Protein AF-A0A2S6C885-F1 (afdb_monomer_lite)

Secondary structure (DSSP, 8-state):
----------TT--HHHHHHHHHHHHHHHHHT---SSHHHHHHHHHHHHHHHHHHHHHHHHTT--HHHHHTS-EE-STTS--EE-HHHHHHHHHHHHHHHHHHHHHHHHH-TTS-HHHHHHHHHHHHHHHHHHHTTS---PPPHHHHHHHHHHHHHHHTT--

Sequence (162 aa):
MAVQNGIPFSPLETPSIFATKWFHKIDQHVTMADYQTNDAWVDWTTKGYELFMAFRKQGAALHFDQQTISAVPVACGRDGDKVGDAWNAAEKLRDVVNWSIDEGVQSLRHAGRSMPEVKYKFDILVDNVTLAIVDGTWDGEISKLSQKVIEKIKGAGDEGLQ

Radius of gyration: 18.71 Å; chains: 1; bounding box: 35×56×59 Å

Organism: NCBI:txid357750

pLDDT: mean 79.51, std 16.75, range [36.38, 96.25]

Foldseek 3Di:
DDDDPPDCDDPPDDLQNLFQVLLVVLVVLVVPQDPPDLQSLLVSLLVLVVSLLVSLVVCVVVVNDPVNQQPHFHQDDPVSPDTGTSSVSNLLSLLVSLVSLVVCCVCVVPPPPDDPVSVVSSVVSVVVQVVCVVVVNGDSDRDPVSVVVVVVVVVVVVVVPD

Structure (mmCIF, N/CA/C/O backbone):
data_AF-A0A2S6C885-F1
#
_entry.id   AF-A0A2S6C885-F1
#
loop_
_atom_site.group_PDB
_atom_site.id
_atom_site.type_symbol
_atom_site.label_atom_id
_atom_site.label_alt_id
_atom_site.label_comp_id
_atom_site.label_asym_id
_atom_site.label_entity_id
_atom_site.label_seq_id
_atom_site.pdbx_PDB_ins_code
_atom_site.Cartn_x
_atom_site.Cartn_y
_atom_site.Cartn_z
_atom_site.occupancy
_atom_site.B_iso_or_equiv
_atom_site.auth_seq_id
_atom_site.auth_comp_id
_atom_site.auth_asym_id
_atom_site.auth_atom_id
_atom_site.pdbx_PDB_model_num
ATOM 1 N N . MET A 1 1 ? 0.081 -31.569 -32.024 1.00 38.69 1 MET A N 1
ATOM 2 C CA . MET A 1 1 ? 0.316 -30.201 -32.535 1.00 38.69 1 MET A CA 1
ATOM 3 C C . MET A 1 1 ? 0.093 -29.248 -31.375 1.00 38.69 1 MET A C 1
ATOM 5 O O . MET A 1 1 ? -0.959 -29.333 -30.757 1.00 38.69 1 MET A O 1
ATOM 9 N N . ALA A 1 2 ? 1.104 -28.463 -30.998 1.00 37.06 2 ALA A N 1
ATOM 10 C CA . ALA A 1 2 ? 1.055 -27.598 -29.823 1.00 37.06 2 ALA A CA 1
ATOM 11 C C . ALA A 1 2 ? 0.527 -26.196 -30.177 1.00 37.06 2 ALA A C 1
ATOM 13 O O . ALA A 1 2 ? 1.006 -25.547 -31.100 1.00 37.06 2 ALA A O 1
ATOM 14 N N . VAL A 1 3 ? -0.492 -25.825 -29.407 1.00 41.91 3 VAL A N 1
ATOM 15 C CA . VAL A 1 3 ? -1.140 -24.540 -29.114 1.00 41.91 3 VAL A CA 1
ATOM 16 C C . VAL A 1 3 ? -0.341 -23.267 -29.448 1.00 41.91 3 VAL A C 1
ATOM 18 O O . VAL A 1 3 ? 0.737 -23.042 -28.908 1.00 41.91 3 VAL A O 1
ATOM 21 N N . GLN A 1 4 ? -0.958 -22.362 -30.216 1.00 37.34 4 GLN A N 1
ATOM 22 C CA . GLN A 1 4 ? -0.710 -20.917 -30.137 1.00 37.34 4 GLN A CA 1
ATOM 23 C C . GLN A 1 4 ? -2.047 -20.200 -29.912 1.00 37.34 4 GLN A C 1
ATOM 25 O O . GLN A 1 4 ? -2.662 -19.681 -30.837 1.00 37.34 4 GLN A O 1
ATOM 30 N N . ASN A 1 5 ? -2.506 -20.180 -28.661 1.00 41.16 5 ASN A N 1
ATOM 31 C CA . ASN A 1 5 ? -3.517 -19.225 -28.221 1.00 41.16 5 ASN A CA 1
ATOM 32 C C . ASN A 1 5 ? -2.784 -17.928 -27.870 1.00 41.16 5 ASN A C 1
ATOM 34 O O . ASN A 1 5 ? -2.452 -17.683 -26.713 1.00 41.16 5 ASN A O 1
ATOM 38 N N . GLY A 1 6 ? -2.463 -17.136 -28.894 1.00 41.53 6 GLY A N 1
ATOM 39 C CA . GLY A 1 6 ? -2.000 -15.768 -28.699 1.00 41.53 6 GLY A CA 1
ATOM 40 C C . GLY A 1 6 ? -3.111 -14.959 -28.034 1.00 41.53 6 GLY A C 1
ATOM 41 O O . GLY A 1 6 ? -4.189 -14.812 -28.603 1.00 41.53 6 GLY A O 1
ATOM 42 N N . ILE A 1 7 ? -2.863 -14.468 -26.821 1.00 50.00 7 ILE A N 1
ATOM 43 C CA . ILE A 1 7 ? -3.746 -13.512 -26.147 1.00 50.00 7 ILE A CA 1
ATOM 44 C C . ILE A 1 7 ? -3.602 -12.167 -26.884 1.00 50.00 7 ILE A C 1
ATOM 46 O O . ILE A 1 7 ? -2.491 -11.634 -26.924 1.00 50.00 7 ILE A O 1
ATOM 50 N N . PRO A 1 8 ? -4.668 -11.596 -27.478 1.00 55.91 8 PRO A N 1
ATOM 51 C CA . PRO A 1 8 ? -4.555 -10.411 -28.316 1.00 55.91 8 PRO A CA 1
ATOM 52 C C . PRO A 1 8 ? -4.977 -9.138 -27.562 1.00 55.91 8 PRO A C 1
ATOM 54 O O . PRO A 1 8 ? -5.953 -8.520 -27.946 1.00 55.91 8 PRO A O 1
ATOM 57 N N . PHE A 1 9 ? -4.272 -8.738 -26.495 1.00 47.00 9 PHE A N 1
ATOM 58 C CA . PHE A 1 9 ? -4.384 -7.409 -25.846 1.00 47.00 9 PHE A CA 1
ATOM 59 C C . PHE A 1 9 ? -3.150 -7.190 -24.935 1.00 47.00 9 PHE A C 1
ATOM 61 O O . PHE A 1 9 ? -2.995 -7.950 -23.991 1.00 47.00 9 PHE A O 1
ATOM 68 N N . SER A 1 10 ? -2.233 -6.220 -25.063 1.00 47.03 10 SER A N 1
ATOM 69 C CA . SER A 1 10 ? -1.881 -5.211 -26.078 1.00 47.03 10 SER A CA 1
ATOM 70 C C . SER A 1 10 ? -0.431 -4.728 -25.791 1.00 47.03 10 SER A C 1
ATOM 72 O O . SER A 1 10 ? -0.092 -4.564 -24.619 1.00 47.03 10 SER A O 1
ATOM 74 N N . PRO A 1 11 ? 0.418 -4.434 -26.796 1.00 57.78 11 PRO A N 1
ATOM 75 C CA . PRO A 1 11 ? 1.803 -3.944 -26.639 1.00 57.78 11 PRO A CA 1
ATOM 76 C C . PRO A 1 11 ? 1.932 -2.469 -26.182 1.00 57.78 11 PRO A C 1
ATOM 78 O O . PRO A 1 11 ? 2.972 -1.847 -26.384 1.00 57.7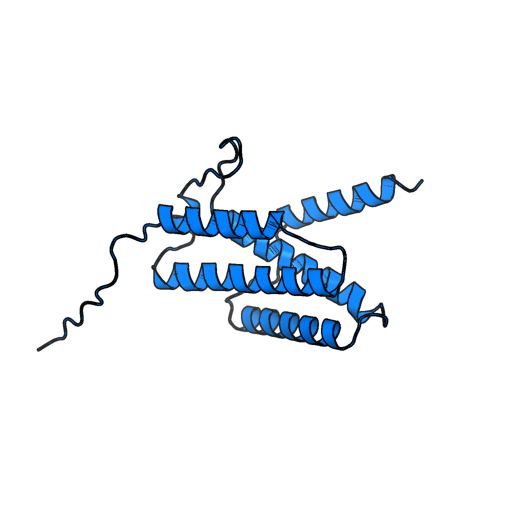8 11 PRO A O 1
ATOM 81 N N . LEU A 1 12 ? 0.879 -1.883 -25.598 1.00 65.69 12 LEU A N 1
ATOM 82 C CA . LEU A 1 12 ? 0.821 -0.461 -25.223 1.00 65.69 12 LEU A CA 1
ATOM 83 C C . LEU A 1 12 ? 1.083 -0.185 -23.739 1.00 65.69 12 LEU A C 1
ATOM 85 O O . LEU A 1 12 ? 1.426 0.942 -23.396 1.00 65.69 12 LEU A O 1
ATOM 89 N N . GLU A 1 13 ? 0.915 -1.164 -22.851 1.00 79.38 13 GLU A N 1
ATOM 90 C CA . GLU A 1 13 ? 1.201 -0.959 -21.430 1.00 79.38 13 GLU A CA 1
ATOM 91 C C . GLU A 1 13 ? 2.696 -1.202 -21.195 1.00 79.38 13 GLU A C 1
ATOM 93 O O . GLU A 1 13 ? 3.140 -2.336 -21.061 1.00 79.38 13 GLU A O 1
ATOM 98 N N . THR A 1 14 ? 3.492 -0.132 -21.221 1.00 88.88 14 THR A N 1
ATOM 99 C CA . THR A 1 14 ? 4.918 -0.169 -20.865 1.00 88.88 14 THR A CA 1
ATOM 100 C C . THR A 1 14 ? 5.097 0.088 -19.366 1.00 88.88 14 THR A C 1
ATOM 102 O O . THR A 1 14 ? 4.207 0.685 -18.750 1.00 88.88 14 THR A O 1
ATOM 105 N N . PRO A 1 15 ? 6.254 -0.261 -18.767 1.00 88.25 15 PRO A N 1
ATOM 106 C CA . PRO A 1 15 ? 6.561 0.108 -17.385 1.00 88.25 15 PRO A CA 1
ATOM 107 C C . PRO A 1 15 ? 6.355 1.595 -17.099 1.00 88.25 15 PRO A C 1
ATOM 109 O O . PRO A 1 15 ? 5.819 1.956 -16.056 1.00 88.25 15 PRO A O 1
ATOM 112 N N . SER A 1 16 ? 6.716 2.461 -18.052 1.00 88.00 16 SER A N 1
ATOM 113 C CA . SER A 1 16 ? 6.548 3.906 -17.918 1.00 88.00 16 SER A CA 1
ATOM 114 C C . SER A 1 16 ? 5.085 4.323 -17.866 1.00 88.00 16 SER A C 1
ATOM 116 O O . SER A 1 16 ? 4.691 5.063 -16.971 1.00 88.00 16 SER A O 1
ATOM 118 N N . ILE A 1 17 ? 4.262 3.812 -18.783 1.00 89.56 17 ILE A N 1
ATOM 119 C CA . ILE A 1 17 ? 2.830 4.132 -18.830 1.00 89.56 17 ILE A CA 1
ATOM 120 C C . ILE A 1 17 ? 2.127 3.619 -17.569 1.00 89.56 17 ILE A C 1
ATOM 122 O O . ILE A 1 17 ? 1.342 4.351 -16.962 1.00 89.56 17 ILE A O 1
ATOM 126 N N . PHE A 1 18 ? 2.455 2.397 -17.147 1.00 90.88 18 PHE A N 1
ATOM 127 C CA . PHE A 1 18 ? 1.943 1.806 -15.919 1.00 90.88 18 PHE A CA 1
ATOM 128 C C . PHE A 1 18 ? 2.323 2.650 -14.695 1.00 90.88 18 PHE A C 1
ATOM 130 O O . PHE A 1 18 ? 1.445 3.075 -13.941 1.00 90.88 18 PHE A O 1
ATOM 137 N N . ALA A 1 19 ? 3.615 2.949 -14.523 1.00 90.25 19 ALA A N 1
ATOM 138 C CA . ALA A 1 19 ? 4.124 3.717 -13.392 1.00 90.25 19 ALA A CA 1
ATOM 139 C C . ALA A 1 19 ? 3.492 5.113 -13.326 1.00 90.25 19 ALA A C 1
ATOM 141 O O . ALA A 1 19 ? 3.017 5.517 -12.268 1.00 90.25 19 ALA A O 1
ATOM 142 N N . THR A 1 20 ? 3.399 5.831 -14.450 1.00 88.69 20 THR A N 1
ATOM 143 C CA . THR A 1 20 ? 2.785 7.165 -14.487 1.00 88.69 20 THR A CA 1
ATOM 144 C C . THR A 1 20 ? 1.310 7.138 -14.091 1.00 88.69 20 THR A C 1
ATOM 146 O O . THR A 1 20 ? 0.888 7.941 -13.257 1.00 88.69 20 THR A O 1
ATOM 149 N N . LYS A 1 21 ? 0.516 6.203 -14.633 1.00 89.50 21 LYS A N 1
ATOM 150 C CA . LYS A 1 21 ? -0.908 6.071 -14.275 1.00 89.50 21 LYS A CA 1
ATOM 151 C C . LYS A 1 21 ? -1.090 5.781 -12.789 1.00 89.50 21 LYS A C 1
ATOM 153 O O . LYS A 1 21 ? -1.967 6.362 -12.153 1.00 89.50 21 LYS A O 1
ATOM 158 N N . TRP A 1 22 ? -0.288 4.870 -12.244 1.00 91.50 22 TRP A N 1
ATOM 159 C CA . TRP A 1 22 ? -0.387 4.475 -10.844 1.00 91.50 22 TRP A CA 1
ATOM 160 C C . TRP A 1 22 ? 0.075 5.564 -9.894 1.00 91.50 22 TRP A C 1
ATOM 162 O O . TRP A 1 22 ? -0.636 5.858 -8.938 1.00 91.50 22 TRP A O 1
ATOM 172 N N . PHE A 1 23 ? 1.192 6.220 -10.199 1.00 89.31 23 PHE A N 1
ATOM 173 C CA . PHE A 1 23 ? 1.652 7.372 -9.434 1.00 89.31 23 PHE A CA 1
ATOM 174 C C . PHE A 1 23 ? 0.575 8.459 -9.385 1.00 89.31 23 PHE A C 1
ATOM 176 O O . PHE A 1 23 ? 0.270 8.964 -8.312 1.00 89.31 23 PHE A O 1
ATOM 183 N N . HIS A 1 24 ? -0.067 8.761 -10.519 1.00 86.88 24 HIS A N 1
ATOM 184 C CA . HIS A 1 24 ? -1.143 9.749 -10.569 1.00 86.88 24 HIS A CA 1
ATOM 185 C C . HIS A 1 24 ? -2.350 9.358 -9.706 1.00 86.88 24 HIS A C 1
ATOM 187 O O . HIS A 1 24 ? -2.876 10.192 -8.975 1.00 86.88 24 HIS A O 1
ATOM 193 N N . LYS A 1 25 ? -2.774 8.088 -9.741 1.00 90.31 25 LYS A N 1
ATOM 194 C CA . LYS A 1 25 ? -3.863 7.598 -8.881 1.00 90.31 25 LYS A CA 1
ATOM 195 C C . LYS A 1 25 ? -3.515 7.695 -7.396 1.00 90.31 25 LYS A C 1
ATOM 197 O O . LYS A 1 25 ? -4.375 8.063 -6.601 1.00 90.31 25 LYS A O 1
ATOM 202 N N . ILE A 1 26 ? -2.277 7.364 -7.027 1.00 89.75 26 ILE A N 1
ATOM 203 C CA . ILE A 1 26 ? -1.796 7.460 -5.643 1.00 89.75 26 ILE A CA 1
ATOM 204 C C . ILE A 1 26 ? -1.763 8.927 -5.202 1.00 89.75 26 ILE A C 1
ATOM 206 O O . ILE A 1 26 ? -2.285 9.253 -4.142 1.00 89.75 26 ILE A O 1
ATOM 210 N N . ASP A 1 27 ? -1.222 9.820 -6.030 1.00 85.69 27 ASP A N 1
ATOM 211 C CA . ASP A 1 27 ? -1.167 11.261 -5.759 1.00 85.69 27 ASP A CA 1
ATOM 212 C C . ASP A 1 27 ? -2.571 11.864 -5.578 1.00 85.69 27 ASP A C 1
ATOM 214 O O . ASP A 1 27 ? -2.844 12.552 -4.593 1.00 85.69 27 ASP A O 1
ATOM 218 N N . GLN A 1 28 ? -3.512 11.526 -6.463 1.00 87.31 28 GLN A N 1
ATOM 219 C CA . GLN A 1 28 ? -4.918 11.916 -6.318 1.00 87.31 28 GLN A CA 1
ATOM 220 C C . GLN A 1 28 ? -5.536 11.383 -5.025 1.00 87.31 28 GLN A C 1
ATOM 222 O O . GLN A 1 28 ? -6.199 12.120 -4.302 1.00 87.31 28 GLN A O 1
ATOM 227 N N . HIS A 1 29 ? -5.309 10.110 -4.705 1.00 89.62 29 HIS A N 1
ATOM 228 C CA . HIS A 1 29 ? -5.842 9.510 -3.488 1.00 89.62 29 HIS A CA 1
ATOM 229 C C . HIS A 1 29 ? -5.324 10.214 -2.225 1.00 89.62 29 HIS A C 1
ATOM 231 O O . HIS A 1 29 ? -6.110 10.526 -1.330 1.00 89.62 29 HIS A O 1
ATOM 237 N N . VAL A 1 30 ? -4.025 10.519 -2.175 1.00 83.25 30 VAL A N 1
ATOM 238 C CA . VAL A 1 30 ? -3.394 11.213 -1.043 1.00 83.25 30 VAL A CA 1
ATOM 239 C C . VAL A 1 30 ? -3.871 12.664 -0.930 1.00 83.25 30 VAL A C 1
ATOM 241 O O . VAL A 1 30 ? -4.106 13.145 0.175 1.00 83.25 30 VAL A O 1
ATOM 244 N N . THR A 1 31 ? -4.049 13.367 -2.049 1.00 81.62 31 THR A N 1
ATOM 245 C CA . THR A 1 31 ? -4.476 14.780 -2.051 1.00 81.62 31 THR A CA 1
ATOM 246 C C . THR A 1 31 ? -5.962 14.977 -1.756 1.00 81.62 31 THR A C 1
ATOM 248 O O . THR A 1 31 ? -6.345 16.035 -1.264 1.00 81.62 31 THR A O 1
ATOM 251 N N . MET A 1 32 ? -6.801 13.972 -2.019 1.00 80.88 32 MET A N 1
ATOM 252 C CA . MET A 1 32 ? -8.247 14.007 -1.760 1.00 80.88 32 MET A CA 1
ATOM 253 C C . MET A 1 32 ? -8.636 13.452 -0.382 1.00 80.88 32 MET A C 1
ATOM 255 O O . MET A 1 32 ? -9.798 13.105 -0.168 1.00 80.88 32 MET A O 1
ATOM 259 N N . ALA A 1 33 ? -7.683 13.317 0.540 1.00 77.00 33 ALA A N 1
ATOM 260 C CA . ALA A 1 33 ? -7.959 12.771 1.859 1.00 77.00 33 ALA A CA 1
ATOM 261 C C . ALA A 1 33 ? -8.892 13.687 2.670 1.00 77.00 33 ALA A C 1
ATOM 263 O O . ALA A 1 33 ? -8.590 14.861 2.888 1.00 77.00 33 ALA A O 1
ATOM 264 N N . ASP A 1 34 ? -10.010 13.129 3.137 1.00 75.88 34 ASP A N 1
ATOM 265 C CA . ASP A 1 34 ? -10.924 13.779 4.073 1.00 75.88 34 ASP A CA 1
ATOM 266 C C . ASP A 1 34 ? -10.898 13.034 5.411 1.00 75.88 34 ASP A C 1
ATOM 268 O O . ASP A 1 34 ? -11.416 11.925 5.546 1.00 75.88 34 ASP A O 1
ATOM 272 N N . TYR A 1 35 ? -10.269 13.665 6.400 1.00 75.44 35 TYR A N 1
ATOM 273 C CA . TYR A 1 35 ? -10.109 13.136 7.753 1.00 75.44 35 TYR A CA 1
ATOM 274 C C . TYR A 1 35 ? -11.105 13.736 8.755 1.00 75.44 35 TYR A C 1
ATOM 276 O O . TYR A 1 35 ? -10.926 13.589 9.962 1.00 75.44 35 TYR A O 1
ATOM 284 N N . GLN A 1 36 ? -12.146 14.438 8.290 1.00 79.25 36 GLN A N 1
ATOM 285 C CA . GLN A 1 36 ? -13.087 15.128 9.182 1.00 79.25 36 GLN A CA 1
ATOM 286 C C . GLN A 1 36 ? -14.018 14.177 9.940 1.00 79.25 36 GLN A C 1
ATOM 288 O O . GLN A 1 36 ? -14.554 14.545 10.986 1.00 79.25 36 GLN A O 1
ATOM 293 N N . THR A 1 37 ? -14.232 12.961 9.431 1.00 83.75 37 THR A N 1
ATOM 294 C CA . THR A 1 37 ? -15.096 11.961 10.069 1.00 83.75 37 THR A CA 1
ATOM 295 C C . THR A 1 37 ? -14.436 10.589 10.089 1.00 83.75 37 THR A C 1
ATOM 297 O O . THR A 1 37 ? -13.674 10.243 9.188 1.00 83.75 37 THR A O 1
ATOM 300 N N . ASN A 1 38 ? -14.785 9.774 11.090 1.00 85.31 38 ASN A N 1
ATOM 301 C CA . ASN A 1 38 ? -14.302 8.395 11.173 1.00 85.31 38 ASN A CA 1
ATOM 302 C C . ASN A 1 38 ? -14.726 7.565 9.949 1.00 85.31 38 ASN A C 1
ATOM 304 O O . ASN A 1 38 ? -13.963 6.715 9.515 1.00 85.31 38 ASN A O 1
ATOM 308 N N . ASP A 1 39 ? -15.912 7.810 9.379 1.00 87.56 39 ASP A N 1
ATOM 309 C CA . ASP A 1 39 ? -16.381 7.088 8.187 1.00 87.56 39 ASP A CA 1
ATOM 310 C C . ASP A 1 39 ? -15.544 7.439 6.947 1.00 87.56 39 ASP A C 1
ATOM 312 O O . ASP A 1 39 ? -15.021 6.546 6.287 1.00 87.56 39 ASP A O 1
ATOM 316 N N . ALA A 1 40 ? -15.328 8.735 6.688 1.00 88.00 40 ALA A N 1
ATOM 317 C CA . ALA A 1 40 ? -14.494 9.192 5.575 1.00 88.00 40 ALA A CA 1
ATOM 318 C C . ALA A 1 40 ? -13.043 8.705 5.707 1.00 88.00 40 ALA A C 1
ATOM 320 O O . ALA A 1 40 ? -12.440 8.275 4.723 1.00 88.00 40 ALA A O 1
ATOM 321 N N . TRP A 1 41 ? -12.507 8.699 6.929 1.00 89.25 41 TRP A N 1
ATOM 322 C CA . TRP A 1 41 ? -11.176 8.178 7.215 1.00 89.25 41 TRP A CA 1
ATOM 323 C C . TRP A 1 41 ? -11.069 6.655 6.997 1.00 89.25 41 TRP A C 1
ATOM 325 O O . TRP A 1 41 ? -10.110 6.201 6.364 1.00 89.25 41 TRP A O 1
ATOM 335 N N . VAL A 1 42 ? -12.049 5.854 7.447 1.00 90.69 42 VAL A N 1
ATOM 336 C CA . VAL A 1 42 ? -12.081 4.399 7.182 1.00 90.69 42 VAL A CA 1
ATOM 337 C C . VAL A 1 42 ? -12.197 4.129 5.681 1.00 90.69 42 VAL A C 1
ATOM 339 O O . VAL A 1 42 ? -11.459 3.297 5.149 1.00 90.69 42 VAL A O 1
ATOM 342 N N . ASP A 1 43 ? -13.075 4.844 4.979 1.00 92.19 43 ASP A N 1
ATOM 343 C CA . ASP A 1 43 ? -13.256 4.701 3.533 1.00 92.19 43 ASP A CA 1
ATOM 344 C C . ASP A 1 43 ? -11.985 5.097 2.765 1.00 92.19 43 ASP A C 1
ATOM 346 O O . ASP A 1 43 ? -11.611 4.436 1.793 1.00 92.19 43 ASP A O 1
ATOM 350 N N . TRP A 1 44 ? -11.296 6.156 3.200 1.00 93.75 44 TRP A N 1
ATOM 351 C CA . TRP A 1 44 ? -10.013 6.560 2.631 1.00 93.75 44 TRP A CA 1
ATOM 352 C C . TRP A 1 44 ? -8.958 5.469 2.836 1.00 93.75 44 TRP A C 1
ATOM 354 O O . TRP A 1 44 ? -8.349 5.018 1.868 1.00 93.75 44 TRP A O 1
ATOM 364 N N . THR A 1 45 ? -8.814 4.962 4.061 1.00 93.31 45 THR A N 1
ATOM 365 C CA . THR A 1 45 ? -7.835 3.912 4.385 1.00 93.31 45 THR A CA 1
ATOM 366 C C . THR A 1 45 ? -8.114 2.624 3.604 1.00 93.31 45 THR A C 1
ATOM 368 O O . THR A 1 45 ? -7.197 2.011 3.054 1.00 93.31 45 THR A O 1
ATOM 371 N N . THR A 1 46 ? -9.391 2.255 3.470 1.00 95.12 46 THR A N 1
ATOM 372 C CA . THR A 1 46 ? -9.829 1.090 2.687 1.00 95.12 46 THR A CA 1
ATOM 373 C C . THR A 1 46 ? -9.463 1.238 1.214 1.00 95.12 46 THR A C 1
ATOM 375 O O . THR A 1 46 ? -8.859 0.338 0.631 1.00 95.12 46 THR A O 1
ATOM 378 N N . LYS A 1 47 ? -9.747 2.399 0.613 1.00 95.06 47 LYS A N 1
ATOM 379 C CA . LYS A 1 47 ? -9.360 2.682 -0.777 1.00 95.06 47 LYS A CA 1
ATOM 380 C C . LYS A 1 47 ? -7.845 2.661 -0.963 1.00 95.06 47 LYS A C 1
ATOM 382 O O . LYS A 1 47 ? -7.382 2.189 -1.997 1.00 95.06 47 LYS A O 1
ATOM 387 N N . GLY A 1 48 ? -7.078 3.140 0.016 1.00 94.75 48 GLY A N 1
ATOM 388 C CA . GLY A 1 48 ? -5.616 3.083 -0.006 1.00 94.75 48 GLY A CA 1
ATOM 389 C C . GLY A 1 48 ? -5.093 1.646 -0.056 1.00 94.75 48 GLY A C 1
ATOM 390 O O . GLY A 1 48 ? -4.259 1.322 -0.906 1.00 94.75 48 GLY A O 1
ATOM 391 N N . TYR A 1 49 ? -5.646 0.768 0.788 1.00 95.81 49 TYR A N 1
ATOM 392 C CA . TYR A 1 49 ? -5.364 -0.670 0.763 1.00 95.81 49 TYR A CA 1
ATOM 393 C C . TYR A 1 49 ? -5.692 -1.289 -0.604 1.00 95.81 49 TYR A C 1
ATOM 395 O O . TYR A 1 49 ? -4.831 -1.913 -1.230 1.00 95.81 49 TYR A O 1
ATOM 403 N N . GLU A 1 50 ? -6.908 -1.073 -1.112 1.00 96.25 50 GLU A N 1
ATOM 404 C CA . GLU A 1 50 ? -7.346 -1.615 -2.405 1.00 96.25 50 GLU A CA 1
ATOM 405 C C . GLU A 1 50 ? -6.467 -1.128 -3.563 1.00 96.25 50 GLU A C 1
ATOM 407 O O . GLU A 1 50 ? -6.114 -1.906 -4.456 1.00 96.25 50 GLU A O 1
ATOM 412 N N . LEU A 1 51 ? -6.079 0.150 -3.539 1.00 95.31 51 LEU A N 1
ATOM 413 C CA . LEU A 1 51 ? -5.228 0.763 -4.550 1.00 95.31 51 LEU A CA 1
ATOM 414 C C . LEU A 1 51 ? -3.842 0.108 -4.575 1.00 95.31 51 LEU A C 1
ATOM 416 O O . LEU A 1 51 ? -3.361 -0.254 -5.650 1.00 95.31 51 LEU A O 1
ATOM 420 N N . PHE A 1 52 ? -3.223 -0.107 -3.412 1.00 95.19 52 PHE A N 1
ATOM 421 C CA . PHE A 1 52 ? -1.935 -0.798 -3.313 1.00 95.19 52 PHE A CA 1
ATOM 422 C C . PHE A 1 52 ? -2.024 -2.256 -3.782 1.00 95.19 52 PHE A C 1
ATOM 424 O O . PHE A 1 52 ? -1.199 -2.719 -4.575 1.00 95.19 52 PHE A O 1
ATOM 431 N N . MET A 1 53 ? -3.058 -2.983 -3.354 1.00 95.69 53 MET A N 1
ATOM 432 C CA . MET A 1 53 ? -3.259 -4.376 -3.760 1.00 95.69 53 MET A CA 1
ATOM 433 C C . MET A 1 53 ? -3.464 -4.500 -5.272 1.00 95.69 53 MET A C 1
ATOM 435 O O . MET A 1 53 ? -2.887 -5.378 -5.922 1.00 95.69 53 MET A O 1
ATOM 439 N N . ALA A 1 54 ? -4.234 -3.587 -5.863 1.00 95.06 54 ALA A N 1
ATOM 440 C CA . ALA A 1 54 ? -4.433 -3.536 -7.302 1.00 95.06 54 ALA A CA 1
ATOM 441 C C . ALA A 1 54 ? -3.143 -3.167 -8.058 1.00 95.06 54 ALA A C 1
ATOM 443 O O . ALA A 1 54 ? -2.887 -3.762 -9.107 1.00 95.06 54 ALA A O 1
ATOM 444 N N . PHE A 1 55 ? -2.306 -2.272 -7.518 1.00 93.69 55 PHE A N 1
ATOM 445 C CA . PHE A 1 55 ? -0.979 -1.971 -8.065 1.00 93.69 55 PHE A CA 1
ATOM 446 C C . PHE A 1 55 ? -0.106 -3.230 -8.125 1.00 93.69 55 PHE A C 1
ATOM 448 O O . PHE A 1 55 ? 0.381 -3.584 -9.201 1.00 93.69 55 PHE A O 1
ATOM 455 N N . ARG A 1 56 ? 0.015 -3.970 -7.013 1.00 92.94 56 ARG A N 1
ATOM 456 C CA . ARG A 1 56 ? 0.800 -5.217 -6.970 1.00 92.94 56 ARG A CA 1
ATOM 457 C C . ARG A 1 56 ? 0.255 -6.275 -7.924 1.00 92.94 56 ARG A C 1
ATOM 459 O O . ARG A 1 56 ? 1.020 -6.878 -8.675 1.00 92.94 56 ARG A O 1
ATOM 466 N N . LYS A 1 57 ? -1.064 -6.485 -7.928 1.00 92.75 57 LYS A N 1
ATOM 467 C CA . LYS A 1 57 ? -1.718 -7.498 -8.768 1.00 92.75 57 LYS A CA 1
ATOM 468 C C . LYS A 1 57 ? -1.550 -7.204 -10.257 1.00 92.75 57 LYS A C 1
ATOM 470 O O . LYS A 1 57 ? -1.257 -8.116 -11.026 1.00 92.75 57 LYS A O 1
ATOM 475 N N . GLN A 1 58 ? -1.728 -5.949 -10.671 1.00 91.88 58 GLN A N 1
ATOM 476 C CA . GLN A 1 58 ? -1.563 -5.562 -12.073 1.00 91.88 58 GLN A CA 1
ATOM 477 C C . GLN A 1 58 ? -0.092 -5.563 -12.495 1.00 91.88 58 GLN A C 1
ATOM 479 O O . GLN A 1 58 ? 0.206 -6.049 -13.581 1.00 91.88 58 GLN A O 1
ATOM 484 N N . GLY A 1 59 ? 0.823 -5.101 -11.635 1.00 90.75 59 GLY A N 1
ATOM 485 C CA . GLY A 1 59 ? 2.263 -5.183 -11.892 1.00 90.75 59 GLY A CA 1
ATOM 486 C C . GLY A 1 59 ? 2.715 -6.628 -12.112 1.00 90.75 59 GLY A C 1
ATOM 487 O O . GLY A 1 59 ? 3.350 -6.930 -13.120 1.00 90.75 59 GLY A O 1
ATOM 488 N N . ALA A 1 60 ? 2.279 -7.550 -11.247 1.00 89.56 60 ALA A N 1
ATOM 489 C CA . ALA A 1 60 ? 2.561 -8.977 -11.394 1.00 89.56 60 ALA A CA 1
ATOM 490 C C . ALA A 1 60 ? 1.974 -9.573 -12.687 1.00 89.56 60 ALA A C 1
ATOM 492 O O . ALA A 1 60 ? 2.662 -10.321 -13.378 1.00 89.56 60 ALA A O 1
ATOM 493 N N . ALA A 1 61 ? 0.734 -9.219 -13.045 1.00 90.69 61 ALA A N 1
ATOM 494 C CA . ALA A 1 61 ? 0.090 -9.692 -14.275 1.00 90.69 61 ALA A CA 1
ATOM 495 C C . ALA A 1 61 ? 0.790 -9.199 -15.556 1.00 90.69 61 ALA A C 1
ATOM 497 O O . ALA A 1 61 ? 0.718 -9.862 -16.587 1.00 90.69 61 ALA A O 1
ATOM 498 N N . LEU A 1 62 ? 1.465 -8.049 -15.484 1.00 90.00 62 LEU A N 1
ATOM 499 C CA . LEU A 1 62 ? 2.252 -7.468 -16.574 1.00 90.00 62 LEU A CA 1
ATOM 500 C C . LEU A 1 62 ? 3.737 -7.862 -16.520 1.00 90.00 62 LEU A C 1
ATOM 502 O O . LEU A 1 62 ? 4.511 -7.423 -17.365 1.00 90.00 62 LEU A O 1
ATOM 506 N N . HIS A 1 63 ? 4.138 -8.690 -15.548 1.00 90.44 63 HIS A N 1
ATOM 507 C CA . HIS A 1 63 ? 5.533 -9.055 -15.285 1.00 90.44 63 HIS A CA 1
ATOM 508 C C . HIS A 1 63 ? 6.454 -7.850 -15.026 1.00 90.44 63 HIS A C 1
ATOM 510 O O . HIS A 1 63 ? 7.641 -7.884 -15.345 1.00 90.44 63 HIS A O 1
ATOM 516 N N . PHE A 1 64 ? 5.916 -6.784 -14.432 1.00 90.62 64 PHE A N 1
ATOM 517 C CA . PHE A 1 64 ? 6.698 -5.636 -13.988 1.00 90.62 64 PHE A CA 1
ATOM 518 C C . PHE A 1 64 ? 7.096 -5.829 -12.531 1.00 90.62 64 PHE A C 1
ATOM 520 O O . PHE A 1 64 ? 6.273 -5.709 -11.620 1.00 90.62 64 PHE A O 1
ATOM 527 N N . ASP A 1 65 ? 8.365 -6.160 -12.320 1.00 88.06 65 ASP A N 1
ATOM 528 C CA . ASP A 1 65 ? 8.930 -6.283 -10.985 1.00 88.06 65 ASP A CA 1
ATOM 529 C C . ASP A 1 65 ? 9.245 -4.912 -10.362 1.00 88.06 65 ASP A C 1
ATOM 531 O O . ASP A 1 65 ? 9.194 -3.857 -11.005 1.00 88.06 65 ASP A O 1
ATOM 535 N N . GLN A 1 66 ? 9.570 -4.938 -9.069 1.00 89.31 66 GLN A N 1
ATOM 536 C CA . GLN A 1 66 ? 9.953 -3.750 -8.313 1.00 89.31 66 GLN A CA 1
ATOM 537 C C . GLN A 1 66 ? 11.097 -2.990 -8.989 1.00 89.31 66 GLN A C 1
ATOM 539 O O . GLN A 1 66 ? 11.024 -1.773 -9.122 1.00 89.31 66 GLN A O 1
ATOM 544 N N . GLN A 1 67 ? 12.141 -3.695 -9.434 1.00 89.88 67 GLN A N 1
ATOM 545 C CA . GLN A 1 67 ? 13.313 -3.068 -10.040 1.00 89.88 67 GLN A CA 1
ATOM 546 C C . GLN A 1 67 ? 12.938 -2.299 -11.313 1.00 89.88 67 GLN A C 1
ATOM 548 O O . GLN A 1 67 ? 13.385 -1.169 -11.509 1.00 89.88 67 GLN A O 1
ATOM 553 N N . THR A 1 68 ? 12.081 -2.888 -12.143 1.00 88.81 68 THR A N 1
ATOM 554 C CA . THR A 1 68 ? 11.585 -2.299 -13.385 1.00 88.81 68 THR A CA 1
ATOM 555 C C . THR A 1 68 ? 10.783 -1.033 -13.111 1.00 88.81 68 THR A C 1
ATOM 557 O O . THR A 1 68 ? 11.014 -0.017 -13.761 1.00 88.81 68 THR A O 1
ATOM 560 N N . ILE A 1 69 ? 9.866 -1.060 -12.140 1.00 88.94 69 ILE A N 1
ATOM 561 C CA . ILE A 1 69 ? 9.020 0.101 -11.832 1.00 88.94 69 ILE A CA 1
ATOM 562 C C . ILE A 1 69 ? 9.796 1.202 -11.100 1.00 88.94 69 ILE A C 1
ATOM 564 O O . ILE A 1 69 ? 9.620 2.374 -11.424 1.00 88.94 69 ILE A O 1
ATOM 568 N N . SER A 1 70 ? 10.685 0.855 -10.167 1.00 87.62 70 SER A N 1
ATOM 569 C CA . SER A 1 70 ? 11.532 1.830 -9.464 1.00 87.62 70 SER A CA 1
ATOM 570 C C . SER A 1 70 ? 12.544 2.523 -10.380 1.00 87.62 70 SER A C 1
ATOM 572 O O . SER A 1 70 ? 12.966 3.638 -10.089 1.00 87.62 70 SER A O 1
ATOM 574 N N . ALA A 1 71 ? 12.934 1.891 -11.491 1.00 86.69 71 ALA A N 1
ATOM 575 C CA . ALA A 1 71 ? 13.822 2.494 -12.484 1.00 86.69 71 ALA A CA 1
ATOM 576 C C . ALA A 1 71 ? 13.124 3.530 -13.381 1.00 86.69 71 ALA A C 1
ATOM 578 O O . ALA A 1 71 ? 13.804 4.252 -14.111 1.00 86.69 71 ALA A O 1
ATOM 579 N N . VAL A 1 72 ? 11.788 3.609 -13.353 1.00 86.12 72 VAL A N 1
ATOM 580 C CA . VAL A 1 72 ? 11.033 4.605 -14.115 1.00 86.12 72 VAL A CA 1
ATOM 581 C C . VAL A 1 72 ? 10.858 5.869 -13.270 1.00 86.12 72 VAL A C 1
ATOM 583 O O . VAL A 1 72 ? 10.034 5.874 -12.351 1.00 86.12 72 VAL A O 1
ATOM 586 N N . PRO A 1 73 ? 11.538 6.977 -13.611 1.00 80.31 73 PRO A N 1
ATOM 587 C CA . PRO A 1 73 ? 11.216 8.264 -13.024 1.00 80.31 73 PRO A CA 1
ATOM 588 C C . PRO A 1 73 ? 9.841 8.725 -13.514 1.00 80.31 73 PRO A C 1
ATOM 590 O O . PRO A 1 73 ? 9.557 8.756 -14.714 1.00 80.31 73 PRO A O 1
ATOM 593 N N . VAL A 1 74 ? 8.992 9.121 -12.577 1.00 78.25 74 VAL A N 1
AT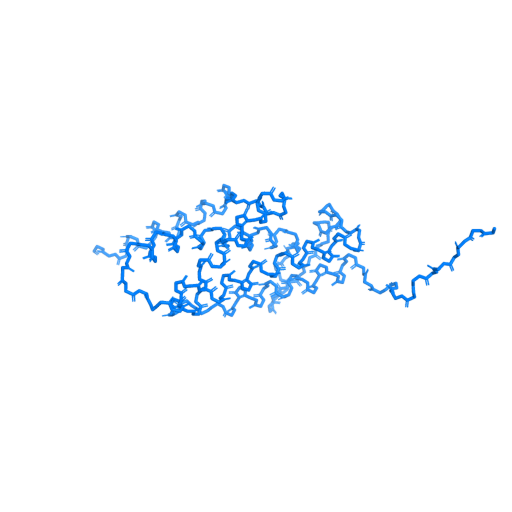OM 594 C CA . VAL A 1 74 ? 7.686 9.719 -12.826 1.00 78.25 74 VAL A CA 1
ATOM 595 C C . VAL A 1 74 ? 7.708 11.145 -12.291 1.00 78.25 74 VAL A C 1
ATOM 597 O O . VAL A 1 74 ? 7.913 11.373 -11.100 1.00 78.25 74 VAL A O 1
ATOM 600 N N . ALA A 1 75 ? 7.487 12.111 -13.178 1.00 70.50 75 ALA A N 1
ATOM 601 C CA . ALA A 1 75 ? 7.237 13.492 -12.793 1.00 70.50 75 ALA A CA 1
ATOM 602 C C . ALA A 1 75 ? 5.729 13.689 -12.606 1.00 70.50 75 ALA A C 1
ATOM 604 O O . ALA A 1 75 ? 4.951 13.399 -13.517 1.00 70.50 75 ALA A O 1
ATOM 605 N N . CYS A 1 76 ? 5.305 14.177 -11.440 1.00 60.97 76 CYS A N 1
ATOM 606 C CA . CYS A 1 76 ? 3.917 14.581 -11.224 1.00 60.97 76 CYS A CA 1
ATOM 607 C C . CYS A 1 76 ? 3.836 15.733 -10.212 1.00 60.97 76 CYS A C 1
ATOM 609 O O . CYS A 1 76 ? 4.610 15.802 -9.258 1.00 60.97 76 CYS A O 1
ATOM 611 N N . GLY A 1 77 ? 2.896 16.647 -10.445 1.00 54.22 77 GLY A N 1
ATOM 612 C CA . GLY A 1 77 ? 2.736 17.902 -9.709 1.00 54.22 77 GLY A CA 1
ATOM 613 C C . GLY A 1 77 ? 2.590 19.086 -10.666 1.00 54.22 77 GLY A C 1
ATOM 614 O O . GLY A 1 77 ? 2.974 18.994 -11.831 1.00 54.22 77 GLY A O 1
ATOM 615 N N . ARG A 1 78 ? 2.028 20.202 -10.182 1.00 46.38 78 ARG A N 1
ATOM 616 C CA . ARG A 1 78 ? 1.760 21.409 -10.994 1.00 46.38 78 ARG A CA 1
ATOM 617 C C . ARG A 1 78 ? 3.026 22.020 -11.619 1.00 46.38 78 ARG A C 1
ATOM 619 O O . ARG A 1 78 ? 2.912 22.663 -12.654 1.00 46.38 78 ARG A O 1
ATOM 626 N N . ASP A 1 79 ? 4.192 21.733 -11.033 1.00 45.25 79 ASP A N 1
ATOM 627 C CA . ASP A 1 79 ? 5.491 22.308 -11.407 1.00 45.25 79 ASP A CA 1
ATOM 628 C C . ASP A 1 79 ? 6.514 21.274 -11.925 1.00 45.25 79 ASP A C 1
ATOM 630 O O . ASP A 1 79 ? 7.660 21.622 -12.164 1.00 45.25 79 ASP A O 1
ATOM 634 N N . GLY A 1 80 ? 6.153 19.994 -12.101 1.00 52.53 80 GLY A N 1
ATOM 635 C CA . GLY A 1 80 ? 7.047 18.977 -12.695 1.00 52.53 80 GLY A CA 1
ATOM 636 C C . GLY A 1 80 ? 8.320 18.602 -11.905 1.00 52.53 80 GLY A C 1
ATOM 637 O O . GLY A 1 80 ? 8.979 17.631 -12.266 1.00 52.53 80 GLY A O 1
ATOM 638 N N . ASP A 1 81 ? 8.638 19.300 -10.811 1.00 49.34 81 ASP A N 1
ATOM 639 C CA . ASP A 1 81 ? 9.936 19.199 -10.121 1.00 49.34 81 ASP A CA 1
ATOM 640 C C . ASP A 1 81 ? 10.092 18.002 -9.169 1.00 49.34 81 ASP A C 1
ATOM 642 O O . ASP A 1 81 ? 11.208 17.642 -8.787 1.00 49.34 81 ASP A O 1
ATOM 646 N N . LYS A 1 82 ? 8.999 17.344 -8.763 1.00 57.72 82 LYS A N 1
ATOM 647 C CA . LYS A 1 82 ? 9.086 16.145 -7.915 1.00 57.72 82 LYS A CA 1
ATOM 648 C C . LYS A 1 82 ? 9.177 14.901 -8.790 1.00 57.72 82 LYS A C 1
ATOM 650 O O . LYS A 1 82 ? 8.167 14.284 -9.116 1.00 57.72 82 LYS A O 1
ATOM 655 N N . VAL A 1 83 ? 10.406 14.534 -9.151 1.00 62.03 83 VAL A N 1
ATOM 656 C CA . VAL A 1 83 ? 10.701 13.215 -9.721 1.00 62.03 83 VAL A CA 1
ATOM 657 C C . VAL A 1 83 ? 10.601 12.180 -8.600 1.00 62.03 83 VAL A C 1
ATOM 659 O O . VAL A 1 83 ? 11.388 12.200 -7.654 1.00 62.03 83 VAL A O 1
ATOM 662 N N . GLY A 1 84 ? 9.606 11.303 -8.687 1.00 72.88 84 GLY A N 1
ATOM 663 C CA . GLY A 1 84 ? 9.467 10.121 -7.838 1.00 72.88 84 GLY A CA 1
ATOM 664 C C . GLY A 1 84 ? 9.428 8.849 -8.677 1.00 72.88 84 GLY A C 1
ATOM 665 O O . GLY A 1 84 ? 9.575 8.897 -9.893 1.00 72.88 84 GLY A O 1
ATOM 666 N N . ASP A 1 85 ? 9.190 7.709 -8.044 1.00 82.88 85 ASP A N 1
ATOM 667 C CA . ASP A 1 85 ? 8.850 6.462 -8.726 1.00 82.88 85 ASP A CA 1
ATOM 668 C C . ASP A 1 85 ? 7.577 5.866 -8.115 1.00 82.88 85 ASP A C 1
ATOM 670 O O . ASP A 1 85 ? 7.260 6.064 -6.936 1.00 82.88 85 ASP A O 1
ATOM 674 N N . ALA A 1 86 ? 6.813 5.160 -8.948 1.00 87.19 86 ALA A N 1
ATOM 675 C CA . ALA A 1 86 ? 5.509 4.623 -8.568 1.00 87.19 86 ALA A CA 1
ATOM 676 C C . ALA A 1 86 ? 5.602 3.559 -7.472 1.00 87.19 86 ALA A C 1
ATOM 678 O O . ALA A 1 86 ? 4.684 3.445 -6.662 1.00 87.19 86 ALA A O 1
ATOM 679 N N . TRP A 1 87 ? 6.710 2.817 -7.415 1.00 90.81 87 TRP A N 1
ATOM 680 C CA . TRP A 1 87 ? 6.899 1.787 -6.402 1.00 90.81 87 TRP A CA 1
ATOM 681 C C . TRP A 1 87 ? 7.069 2.402 -5.015 1.00 90.81 87 TRP A C 1
ATOM 683 O O . TRP A 1 87 ? 6.329 2.066 -4.095 1.00 90.81 87 TRP A O 1
ATOM 693 N N . ASN A 1 88 ? 7.975 3.368 -4.866 1.00 88.38 88 ASN A N 1
ATOM 694 C CA . ASN A 1 88 ? 8.166 4.061 -3.594 1.00 88.38 88 ASN A CA 1
ATOM 695 C C . ASN A 1 88 ? 6.913 4.832 -3.159 1.00 88.38 88 ASN A C 1
ATOM 697 O O . ASN A 1 88 ? 6.648 4.940 -1.963 1.00 88.38 88 ASN A O 1
ATOM 701 N N . ALA A 1 89 ? 6.129 5.369 -4.099 1.00 88.25 89 ALA A N 1
ATOM 702 C CA . ALA A 1 89 ? 4.836 5.975 -3.781 1.00 88.25 89 ALA A CA 1
ATOM 703 C C . ALA A 1 89 ? 3.833 4.940 -3.240 1.00 88.25 89 ALA A C 1
ATOM 705 O O . ALA A 1 89 ? 3.151 5.214 -2.253 1.00 88.25 89 ALA A O 1
ATOM 706 N N . ALA A 1 90 ? 3.777 3.748 -3.841 1.00 91.56 90 ALA A N 1
ATOM 707 C CA . ALA A 1 90 ? 2.928 2.655 -3.379 1.00 91.56 90 ALA A CA 1
ATOM 708 C C . ALA A 1 90 ? 3.351 2.152 -1.987 1.00 91.56 90 ALA A C 1
ATOM 710 O O . ALA A 1 90 ? 2.505 2.001 -1.112 1.00 91.56 90 ALA A O 1
ATOM 711 N N . GLU A 1 91 ? 4.650 1.973 -1.741 1.00 90.88 91 GLU A N 1
ATOM 712 C CA . GLU A 1 91 ? 5.179 1.572 -0.428 1.00 90.88 91 GLU A CA 1
ATOM 713 C C . GLU A 1 91 ? 4.873 2.612 0.659 1.00 90.88 91 GLU A C 1
ATOM 715 O O . GLU A 1 91 ? 4.457 2.264 1.761 1.00 90.88 91 GLU A O 1
ATOM 720 N N . LYS A 1 92 ? 4.989 3.908 0.341 1.00 88.62 92 LYS A N 1
ATOM 721 C CA . LYS A 1 92 ? 4.571 4.976 1.262 1.00 88.62 92 LYS A CA 1
ATOM 722 C C . LYS A 1 92 ? 3.073 4.935 1.545 1.00 88.62 92 LYS A C 1
ATOM 724 O O . LYS A 1 92 ? 2.677 5.151 2.684 1.00 88.62 92 LYS A O 1
ATOM 729 N N . LEU A 1 93 ? 2.243 4.663 0.538 1.00 91.31 93 LEU A N 1
ATOM 730 C CA . LEU A 1 93 ? 0.805 4.495 0.744 1.00 91.31 93 LEU A CA 1
ATOM 731 C C . LEU A 1 93 ? 0.520 3.313 1.681 1.00 91.31 93 LEU A C 1
ATOM 733 O O . LEU A 1 93 ? -0.268 3.466 2.609 1.00 91.31 93 LEU A O 1
ATOM 737 N N . ARG A 1 94 ? 1.198 2.174 1.491 1.00 94.06 94 ARG A N 1
ATOM 738 C CA . ARG A 1 94 ? 1.102 1.016 2.392 1.00 94.06 94 ARG A CA 1
ATOM 739 C C . ARG A 1 94 ? 1.469 1.391 3.828 1.00 94.06 94 ARG A C 1
ATOM 741 O O . ARG A 1 94 ? 0.704 1.102 4.740 1.00 94.06 94 ARG A O 1
ATOM 748 N N . ASP A 1 95 ? 2.589 2.084 4.025 1.00 91.38 95 ASP A N 1
ATOM 749 C CA . ASP A 1 95 ? 3.020 2.552 5.348 1.00 91.38 95 ASP A CA 1
ATOM 750 C C . ASP A 1 95 ? 1.971 3.464 6.011 1.00 91.38 95 ASP A C 1
ATOM 752 O O . ASP A 1 95 ? 1.712 3.344 7.208 1.00 91.38 95 ASP A O 1
ATOM 756 N N . VAL A 1 96 ? 1.345 4.365 5.245 1.00 89.56 96 VAL A N 1
ATOM 757 C CA . VAL A 1 96 ? 0.283 5.251 5.753 1.00 89.56 96 VAL A CA 1
ATOM 758 C C . VAL A 1 96 ? -0.984 4.468 6.101 1.00 89.56 96 VAL A C 1
ATOM 760 O O . VAL A 1 96 ? -1.628 4.775 7.104 1.00 89.56 96 VAL A O 1
ATOM 763 N N . VAL A 1 97 ? -1.334 3.446 5.317 1.00 92.56 97 VAL A N 1
ATOM 764 C CA . VAL A 1 97 ? -2.447 2.537 5.626 1.00 92.56 97 VAL A CA 1
ATOM 765 C C . VAL A 1 97 ? -2.168 1.763 6.915 1.00 92.56 97 VAL A C 1
ATOM 767 O O . VAL A 1 97 ? -3.028 1.751 7.790 1.00 92.56 97 VAL A O 1
ATOM 770 N N . ASN A 1 98 ? -0.969 1.190 7.074 1.00 93.19 98 ASN A N 1
ATOM 771 C CA . ASN A 1 98 ? -0.560 0.485 8.297 1.00 93.19 98 ASN A CA 1
ATOM 772 C C . ASN A 1 98 ? -0.662 1.402 9.518 1.00 93.19 98 ASN A C 1
ATOM 774 O O . ASN A 1 98 ? -1.320 1.064 10.498 1.00 93.19 98 ASN A O 1
ATOM 778 N N . TRP A 1 99 ? -0.095 2.606 9.418 1.00 89.88 99 TRP A N 1
ATOM 779 C CA . TRP A 1 99 ? -0.192 3.599 10.483 1.00 89.88 99 TRP A CA 1
ATOM 780 C C . TRP A 1 99 ? -1.640 3.970 10.812 1.00 89.88 99 TRP A C 1
ATOM 782 O O . TRP A 1 99 ? -2.009 4.040 11.981 1.00 89.88 99 TRP A O 1
ATOM 792 N N . SER A 1 100 ? -2.472 4.178 9.791 1.00 89.38 100 SER A N 1
ATOM 793 C CA . SER A 1 100 ? -3.887 4.496 9.986 1.00 89.38 100 SER A CA 1
ATOM 794 C C . SER A 1 100 ? -4.588 3.355 10.721 1.00 89.38 100 SER A C 1
ATOM 796 O O . SER A 1 100 ? -5.279 3.590 11.707 1.00 89.38 100 SER A O 1
ATOM 798 N N . ILE A 1 101 ? -4.374 2.106 10.312 1.00 90.56 101 ILE A N 1
ATOM 799 C CA . ILE A 1 101 ? -4.955 0.948 10.996 1.00 90.56 101 ILE A CA 1
ATOM 800 C C . ILE A 1 101 ? -4.513 0.899 12.464 1.00 90.56 101 ILE A C 1
ATOM 802 O O . ILE A 1 101 ? -5.368 0.714 13.329 1.00 90.56 101 ILE A O 1
ATOM 806 N N . ASP A 1 102 ? -3.239 1.141 12.769 1.00 88.50 102 ASP A N 1
ATOM 807 C CA . ASP A 1 102 ? -2.746 1.173 14.151 1.00 88.50 102 ASP A CA 1
ATOM 808 C C . ASP A 1 102 ? -3.427 2.269 14.991 1.00 88.50 102 ASP A C 1
ATOM 810 O O . ASP A 1 102 ? -3.921 1.999 16.091 1.00 88.50 102 ASP A O 1
ATOM 814 N N . GLU A 1 103 ? -3.527 3.495 14.464 1.00 84.25 103 GLU A N 1
ATOM 815 C CA . GLU A 1 103 ? -4.251 4.596 15.120 1.00 84.25 103 GLU A CA 1
ATOM 816 C C . GLU A 1 103 ? -5.736 4.265 15.299 1.00 84.25 103 GLU A C 1
ATOM 818 O O . GLU A 1 103 ? -6.325 4.545 16.344 1.00 84.25 103 GLU A O 1
ATOM 823 N N . GLY A 1 104 ? -6.351 3.643 14.295 1.00 82.50 104 GLY A N 1
ATOM 824 C CA . GLY A 1 104 ? -7.740 3.197 14.300 1.00 82.50 104 GLY A CA 1
ATOM 825 C C . GLY A 1 104 ? -8.017 2.137 15.350 1.00 82.50 104 GLY A C 1
ATOM 826 O O . GLY A 1 104 ? -9.000 2.222 16.083 1.00 82.50 104 GLY A O 1
ATOM 827 N N . VAL A 1 105 ? -7.127 1.153 15.475 1.00 79.19 105 VAL A N 1
ATOM 828 C CA . VAL A 1 105 ? -7.206 0.113 16.502 1.00 79.19 105 VAL A CA 1
ATOM 829 C C . VAL A 1 105 ? -7.176 0.748 17.887 1.00 79.19 105 VAL A C 1
ATOM 831 O O . VAL A 1 105 ? -7.960 0.343 18.742 1.00 79.19 105 VAL A O 1
ATOM 834 N N . GLN A 1 106 ? -6.340 1.761 18.116 1.00 74.44 106 GLN A N 1
ATOM 835 C CA . GLN A 1 106 ? -6.301 2.462 19.400 1.00 74.44 106 GLN A CA 1
ATOM 836 C C . GLN A 1 106 ? -7.557 3.320 19.612 1.00 74.44 106 GLN A C 1
ATOM 838 O O . GLN A 1 106 ? -8.246 3.190 20.623 1.00 74.44 106 GLN A O 1
ATOM 843 N N . SER A 1 107 ? -7.902 4.167 18.647 1.00 73.81 107 SER A N 1
ATOM 844 C CA . SER A 1 107 ? -8.977 5.154 18.772 1.00 73.81 107 SER A CA 1
ATOM 845 C C . SER A 1 107 ? -10.379 4.535 18.732 1.00 73.81 107 SER A C 1
ATOM 847 O O . SER A 1 107 ? -11.184 4.814 19.617 1.00 73.81 107 SER A O 1
ATOM 849 N N . LEU A 1 108 ? -10.682 3.643 17.783 1.00 73.31 108 LEU A N 1
ATOM 850 C CA . LEU A 1 108 ? -12.007 3.024 17.626 1.00 73.31 108 LEU A CA 1
ATOM 851 C C . LEU A 1 108 ? -12.267 1.864 18.596 1.00 73.31 108 LEU A C 1
ATOM 853 O O . LEU A 1 108 ? -13.433 1.554 18.858 1.00 73.31 108 LEU A O 1
ATOM 857 N N . ARG A 1 109 ? -11.230 1.204 19.142 1.00 64.75 109 ARG A N 1
ATOM 858 C CA . ARG A 1 109 ? -11.432 0.201 20.208 1.00 64.75 109 ARG A CA 1
ATOM 859 C C . ARG A 1 109 ? -11.537 0.834 21.592 1.00 64.75 109 ARG A C 1
ATOM 861 O O . ARG A 1 109 ? -12.275 0.298 22.416 1.00 64.75 109 ARG A O 1
ATOM 868 N N . HIS A 1 110 ? -10.848 1.948 21.855 1.00 60.22 110 HIS A N 1
ATOM 869 C CA . HIS A 1 110 ? -10.914 2.621 23.159 1.00 60.22 110 HIS A CA 1
ATOM 870 C C . HIS A 1 110 ? -12.037 3.658 23.260 1.00 60.22 110 HIS A C 1
ATOM 872 O O . HIS A 1 110 ? -12.648 3.785 24.322 1.00 60.22 110 HIS A O 1
ATOM 878 N N . ALA A 1 111 ? -12.371 4.367 22.180 1.00 53.34 111 ALA A N 1
ATOM 879 C CA . ALA A 1 111 ? -13.503 5.284 22.171 1.00 53.34 111 ALA A CA 1
ATOM 880 C C . ALA A 1 111 ? -14.773 4.523 21.775 1.00 53.34 111 ALA A C 1
ATOM 882 O O . ALA A 1 111 ? -15.076 4.359 20.598 1.00 53.34 111 ALA A O 1
ATOM 883 N N . GLY A 1 112 ? -15.563 4.090 22.760 1.00 52.50 112 GLY A N 1
ATOM 884 C CA . GLY A 1 112 ? -16.889 3.479 22.562 1.00 52.50 112 GLY A CA 1
ATOM 885 C C . GLY A 1 112 ? -17.959 4.425 21.984 1.00 52.50 112 GLY A C 1
ATOM 886 O O . GLY A 1 112 ? -19.100 4.393 22.431 1.00 52.50 112 GLY A O 1
ATOM 887 N N . ARG A 1 113 ? -17.590 5.314 21.051 1.00 56.12 113 ARG A N 1
ATOM 888 C CA . ARG A 1 113 ? -18.435 6.356 20.441 1.00 56.12 113 ARG A CA 1
ATOM 889 C C . ARG A 1 113 ? -18.507 6.288 18.912 1.00 56.12 113 ARG A C 1
ATOM 891 O O . ARG A 1 113 ? -19.188 7.114 18.313 1.00 56.12 113 ARG A O 1
ATOM 898 N N . SER A 1 114 ? -17.816 5.356 18.264 1.00 66.81 114 SER A N 1
ATOM 899 C CA . SER A 1 114 ? -17.962 5.134 16.823 1.00 66.81 114 SER A CA 1
ATOM 900 C C . SER A 1 114 ? -19.287 4.436 16.517 1.00 66.81 114 SER A C 1
ATOM 902 O O . SER A 1 114 ? -19.693 3.519 17.233 1.00 66.81 114 SER A O 1
ATOM 904 N N . MET A 1 115 ? -19.970 4.877 15.455 1.00 80.38 115 MET A N 1
ATOM 905 C CA . MET A 1 115 ? -21.201 4.223 15.007 1.00 80.38 115 MET A CA 1
ATOM 906 C C . MET A 1 115 ? -20.912 2.755 14.637 1.00 80.38 115 MET A C 1
ATOM 908 O O . MET A 1 115 ? -19.847 2.489 14.063 1.00 80.38 115 MET A O 1
ATOM 912 N N . PRO A 1 116 ? -21.817 1.805 14.948 1.00 84.88 116 PRO A N 1
ATOM 913 C CA . PRO A 1 116 ? -21.609 0.381 14.677 1.00 84.88 116 PRO A CA 1
ATOM 914 C C . PRO A 1 116 ? -21.212 0.077 13.229 1.00 84.88 116 PRO A C 1
ATOM 916 O O . PRO A 1 116 ? -20.373 -0.786 12.988 1.00 84.88 116 PRO A O 1
ATOM 919 N N . GLU A 1 117 ? -21.758 0.820 12.270 1.00 87.94 117 GLU A N 1
ATOM 920 C CA . GLU A 1 117 ? -21.499 0.661 10.840 1.00 87.94 117 GLU A CA 1
ATOM 921 C C . GLU A 1 117 ? -20.049 1.010 10.483 1.00 87.94 117 GLU A C 1
ATOM 923 O O . GLU A 1 117 ? -19.397 0.282 9.737 1.00 87.94 117 GLU A O 1
ATOM 928 N N . VAL A 1 118 ? -19.515 2.089 11.064 1.00 88.38 118 VAL A N 1
ATOM 929 C CA . VAL A 1 118 ? -18.123 2.518 10.852 1.00 88.38 118 VAL A CA 1
ATOM 930 C C . VAL A 1 118 ? -17.161 1.505 11.460 1.00 88.38 118 VAL A C 1
ATOM 932 O O . VAL A 1 118 ? -16.150 1.158 10.852 1.00 88.38 118 VAL A O 1
ATOM 935 N N . LYS A 1 119 ? -17.497 0.984 12.645 1.00 87.69 119 LYS A N 1
ATOM 936 C CA . LYS A 1 119 ? -16.721 -0.083 13.280 1.00 87.69 119 LYS A CA 1
ATOM 937 C C . LYS A 1 119 ? -16.706 -1.345 12.419 1.00 87.69 119 LYS A C 1
ATOM 939 O O . LYS A 1 119 ? -15.640 -1.899 12.196 1.00 87.69 119 LYS A O 1
ATOM 944 N N . TYR A 1 120 ? -17.859 -1.759 11.902 1.00 90.25 120 TYR A N 1
ATOM 945 C CA . TYR A 1 120 ? -17.960 -2.932 11.038 1.00 90.25 120 TYR A CA 1
ATOM 946 C C . TYR A 1 120 ? -17.110 -2.793 9.766 1.00 90.25 120 TYR A C 1
ATOM 948 O O . TYR A 1 120 ? -16.371 -3.714 9.423 1.00 90.25 120 TYR A O 1
ATOM 956 N N . LYS A 1 121 ? -17.146 -1.628 9.100 1.00 91.75 121 LYS A N 1
ATOM 957 C CA . LYS A 1 121 ? -16.259 -1.341 7.958 1.00 91.75 121 LYS A CA 1
ATOM 958 C C . LYS A 1 121 ? -14.780 -1.444 8.341 1.00 91.75 121 LYS A C 1
ATOM 960 O O . LYS A 1 121 ? -13.992 -2.025 7.600 1.00 91.75 121 LYS A O 1
ATOM 965 N N . PHE A 1 122 ? -14.408 -0.888 9.493 1.00 91.81 122 PHE A N 1
ATOM 966 C CA . PHE A 1 122 ? -13.031 -0.932 9.975 1.00 91.81 122 PHE A CA 1
ATOM 967 C C . PHE A 1 122 ? -12.574 -2.360 10.299 1.00 91.81 122 PHE A C 1
ATOM 969 O O . PHE A 1 122 ? -11.475 -2.744 9.914 1.00 91.81 122 PHE A O 1
ATOM 976 N N . ASP A 1 123 ? -13.421 -3.164 10.942 1.00 91.00 123 ASP A N 1
ATOM 977 C CA . ASP A 1 123 ? -13.113 -4.562 11.249 1.00 91.00 123 ASP A CA 1
ATOM 978 C C . ASP A 1 123 ? 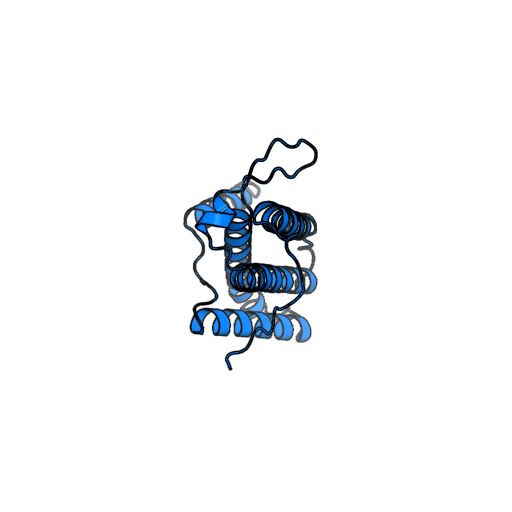-12.905 -5.376 9.953 1.00 91.00 123 ASP A C 1
ATOM 980 O O . ASP A 1 123 ? -11.925 -6.110 9.853 1.00 91.00 123 ASP A O 1
ATOM 984 N N . ILE A 1 124 ? -13.723 -5.158 8.909 1.00 94.19 124 ILE A N 1
ATOM 985 C CA . ILE A 1 124 ? -13.503 -5.761 7.576 1.00 94.19 124 ILE A CA 1
ATOM 986 C C . ILE A 1 124 ? -12.142 -5.363 6.994 1.00 94.19 124 ILE A C 1
ATOM 988 O O . ILE A 1 124 ? -11.437 -6.203 6.434 1.00 94.19 124 ILE A O 1
ATOM 992 N N . LEU A 1 125 ? -11.769 -4.084 7.085 1.00 94.75 125 LEU A N 1
ATOM 993 C CA . LEU A 1 125 ? -10.472 -3.614 6.601 1.00 94.75 125 LEU A CA 1
ATOM 994 C C . LEU A 1 125 ? -9.324 -4.321 7.335 1.00 94.75 125 LEU A C 1
ATOM 996 O O . LEU A 1 125 ? -8.404 -4.817 6.687 1.00 94.75 125 LEU A O 1
ATOM 1000 N N . VAL A 1 126 ? -9.393 -4.403 8.666 1.00 93.25 126 VAL A N 1
ATOM 1001 C CA . VAL A 1 126 ? -8.389 -5.096 9.486 1.00 93.25 126 VAL A CA 1
ATOM 1002 C C . VAL A 1 126 ? -8.294 -6.571 9.104 1.00 93.25 126 VAL A C 1
ATOM 1004 O O . VAL A 1 126 ? -7.183 -7.078 8.940 1.00 93.25 126 VAL A O 1
ATOM 1007 N N . ASP A 1 127 ? -9.423 -7.249 8.906 1.00 94.19 127 ASP A N 1
ATOM 1008 C CA . ASP A 1 127 ? -9.451 -8.649 8.476 1.00 94.19 127 ASP A CA 1
ATOM 1009 C C . ASP A 1 127 ? -8.803 -8.820 7.094 1.00 94.19 127 ASP A C 1
ATOM 1011 O O . ASP A 1 127 ? -7.954 -9.692 6.913 1.00 94.19 127 ASP A O 1
ATOM 1015 N N . ASN A 1 128 ? -9.118 -7.947 6.132 1.00 94.88 128 ASN A N 1
ATOM 1016 C CA . ASN A 1 128 ? -8.529 -7.981 4.790 1.00 94.88 128 ASN A CA 1
ATOM 1017 C C . ASN A 1 128 ? -7.008 -7.769 4.808 1.00 94.88 128 ASN A C 1
ATOM 1019 O O . ASN A 1 128 ? -6.274 -8.476 4.111 1.00 94.88 128 ASN A O 1
ATOM 1023 N N . VAL A 1 129 ? -6.519 -6.814 5.604 1.00 93.56 129 VAL A N 1
ATOM 1024 C CA . VAL A 1 129 ? -5.075 -6.595 5.778 1.00 93.56 129 VAL A CA 1
ATOM 1025 C C . VAL A 1 129 ? -4.428 -7.800 6.454 1.00 93.56 129 VAL A C 1
ATOM 1027 O O . VAL A 1 129 ? -3.395 -8.279 5.992 1.00 93.56 129 VAL A O 1
ATOM 1030 N N . THR A 1 130 ? -5.060 -8.346 7.493 1.00 92.81 130 THR A N 1
ATOM 1031 C CA . THR A 1 130 ? -4.566 -9.528 8.212 1.00 92.81 130 THR A CA 1
ATOM 1032 C C . THR A 1 130 ? -4.435 -10.734 7.284 1.00 92.81 130 THR A C 1
ATOM 1034 O O . THR A 1 130 ? -3.392 -11.386 7.268 1.00 92.81 130 THR A O 1
ATOM 1037 N N . LEU A 1 131 ? -5.453 -11.008 6.465 1.00 95.38 131 LEU A N 1
ATOM 1038 C CA . LEU A 1 131 ? -5.407 -12.077 5.467 1.00 95.38 131 LEU A CA 1
ATOM 1039 C C . LEU A 1 131 ? -4.301 -11.831 4.434 1.00 95.38 131 LEU A C 1
ATOM 1041 O O . LEU A 1 131 ? -3.530 -12.738 4.134 1.00 95.38 131 LEU A O 1
ATOM 1045 N N . ALA A 1 132 ? -4.152 -10.596 3.951 1.00 93.81 132 ALA A N 1
ATOM 1046 C CA . ALA A 1 132 ? -3.104 -10.256 2.992 1.00 93.81 132 ALA A CA 1
ATOM 1047 C C . ALA A 1 132 ? -1.682 -10.420 3.566 1.00 93.81 132 ALA A C 1
ATOM 1049 O O . ALA A 1 132 ? -0.773 -10.799 2.821 1.00 93.81 132 ALA A O 1
ATOM 1050 N N . ILE A 1 133 ? -1.491 -10.174 4.869 1.00 93.62 133 ILE A N 1
ATOM 1051 C CA . ILE A 1 133 ? -0.236 -10.446 5.591 1.00 93.62 133 ILE A CA 1
ATOM 1052 C C . ILE A 1 133 ? 0.029 -11.950 5.651 1.00 93.62 133 ILE A C 1
ATOM 1054 O O . ILE A 1 133 ? 1.130 -12.388 5.325 1.00 93.62 133 ILE A O 1
ATOM 1058 N N . VAL A 1 134 ? -0.977 -12.747 6.030 1.00 95.00 134 VAL A N 1
ATOM 1059 C CA . VAL A 1 134 ? -0.865 -14.216 6.083 1.00 95.00 134 VAL A CA 1
ATOM 1060 C C . VAL A 1 134 ? -0.504 -14.792 4.711 1.00 95.00 134 VAL A C 1
ATOM 1062 O O . VAL A 1 134 ? 0.340 -15.683 4.623 1.00 95.00 134 VAL A O 1
ATOM 1065 N N . ASP A 1 135 ? -1.066 -14.229 3.642 1.00 93.00 135 ASP A N 1
ATOM 1066 C CA . ASP A 1 135 ? -0.777 -14.615 2.258 1.00 93.00 135 ASP A CA 1
ATOM 1067 C C . ASP A 1 135 ? 0.565 -14.06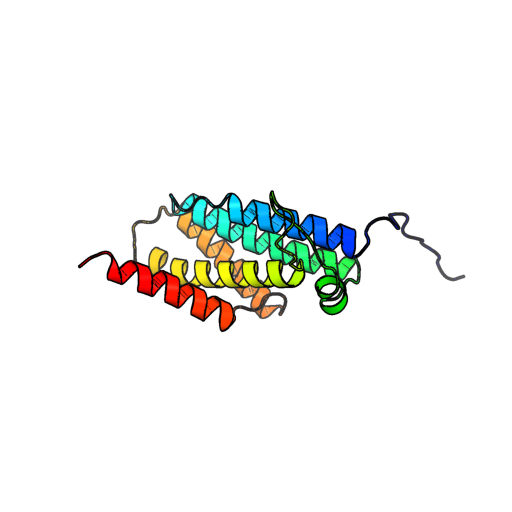1 1.727 1.00 93.00 135 ASP A C 1
ATOM 1069 O O . ASP A 1 135 ? 0.947 -14.333 0.587 1.00 93.00 135 ASP A O 1
ATOM 1073 N N . GLY A 1 136 ? 1.289 -13.253 2.513 1.00 90.75 136 GLY A N 1
ATOM 1074 C CA . GLY A 1 136 ? 2.565 -12.635 2.123 1.00 90.75 136 GLY A CA 1
ATOM 1075 C C . GLY A 1 136 ? 2.443 -11.553 1.040 1.00 90.75 136 GLY A C 1
ATOM 1076 O O . GLY A 1 136 ? 3.434 -11.145 0.429 1.00 90.75 136 GLY A O 1
ATOM 1077 N N . THR A 1 137 ? 1.225 -11.081 0.772 1.00 90.62 137 THR A N 1
ATOM 1078 C CA . THR A 1 137 ? 0.932 -10.053 -0.243 1.00 90.62 137 THR A CA 1
ATOM 1079 C C . THR A 1 137 ? 0.940 -8.634 0.325 1.00 90.62 137 THR A C 1
ATOM 1081 O O . THR A 1 137 ? 1.031 -7.663 -0.435 1.00 90.62 137 THR A O 1
ATOM 1084 N N . TRP A 1 138 ? 0.936 -8.517 1.651 1.00 93.56 138 TRP A N 1
ATOM 1085 C CA . TRP A 1 138 ? 1.031 -7.272 2.398 1.00 93.56 138 TRP A CA 1
ATOM 1086 C C . TRP A 1 138 ? 2.109 -7.374 3.478 1.00 93.56 138 TRP A C 1
ATOM 1088 O O . TRP A 1 138 ? 2.244 -8.407 4.128 1.00 93.56 138 TRP A O 1
ATOM 1098 N N . ASP A 1 139 ? 2.860 -6.293 3.669 1.00 91.19 139 ASP A N 1
ATOM 1099 C CA . ASP A 1 139 ? 3.779 -6.137 4.795 1.00 91.19 139 ASP A CA 1
ATOM 1100 C C . ASP A 1 139 ? 3.138 -5.185 5.809 1.00 91.19 139 ASP A C 1
ATOM 1102 O O . ASP A 1 139 ? 2.814 -4.043 5.478 1.00 91.19 139 ASP A O 1
ATOM 1106 N N . GLY A 1 140 ? 2.894 -5.685 7.020 1.00 84.50 140 GLY A N 1
ATOM 1107 C CA . GLY A 1 140 ? 2.266 -4.927 8.102 1.00 84.50 140 GLY A CA 1
ATOM 1108 C C . GLY A 1 140 ? 3.208 -3.933 8.783 1.00 84.50 140 GLY A C 1
ATOM 1109 O O . GLY A 1 140 ? 2.756 -3.139 9.604 1.00 84.50 140 GLY A O 1
ATOM 1110 N N . GLU A 1 141 ? 4.504 -3.951 8.468 1.00 86.81 141 GLU A N 1
ATOM 1111 C CA . GLU A 1 141 ? 5.463 -3.033 9.072 1.00 86.81 141 GLU A CA 1
ATOM 1112 C C . GLU A 1 141 ? 5.384 -1.627 8.457 1.00 86.81 141 GLU A C 1
ATOM 1114 O O . GLU A 1 141 ? 5.090 -1.428 7.275 1.00 86.81 141 GLU A O 1
ATOM 1119 N N . ILE A 1 142 ? 5.661 -0.617 9.283 1.00 82.06 142 ILE A N 1
ATOM 1120 C CA . ILE A 1 142 ? 5.852 0.767 8.841 1.00 82.06 142 ILE A CA 1
ATOM 1121 C C . ILE A 1 142 ? 7.355 0.991 8.706 1.00 82.06 142 ILE A C 1
ATOM 1123 O O . ILE A 1 142 ? 8.104 0.776 9.664 1.00 82.06 142 ILE A O 1
ATOM 1127 N N . SER A 1 143 ? 7.819 1.468 7.549 1.00 81.94 143 SER A N 1
ATOM 1128 C CA . SER A 1 143 ? 9.251 1.712 7.362 1.00 81.94 143 SER A CA 1
ATOM 1129 C C . SER A 1 143 ? 9.806 2.732 8.370 1.00 81.94 143 SER A C 1
ATOM 1131 O O . SER A 1 143 ? 9.148 3.704 8.746 1.00 81.94 143 SER A O 1
ATOM 1133 N N . LYS A 1 144 ? 11.079 2.575 8.765 1.00 79.75 144 LYS A N 1
ATOM 1134 C CA . LYS A 1 144 ? 11.765 3.496 9.699 1.00 79.75 144 LYS A CA 1
ATOM 1135 C C . LYS A 1 144 ? 11.743 4.958 9.240 1.00 79.75 144 LYS A C 1
ATOM 1137 O O . LYS A 1 144 ? 11.800 5.869 10.062 1.00 79.75 144 LYS A O 1
ATOM 1142 N N . LEU A 1 145 ? 11.730 5.191 7.927 1.00 75.88 145 LEU A N 1
ATOM 1143 C CA . LEU A 1 145 ? 11.641 6.538 7.364 1.00 75.88 145 LEU A CA 1
ATOM 1144 C C . LEU A 1 145 ? 10.249 7.127 7.592 1.00 75.88 145 LEU A C 1
ATOM 1146 O O . LEU A 1 145 ? 10.153 8.254 8.075 1.00 75.88 145 LEU A O 1
ATOM 1150 N N . SER A 1 146 ? 9.197 6.357 7.312 1.00 77.06 146 SER A N 1
ATOM 1151 C CA . SER A 1 146 ? 7.814 6.760 7.571 1.00 77.06 146 SER A CA 1
ATOM 1152 C C . SER A 1 146 ? 7.558 6.956 9.068 1.00 77.06 146 SER A C 1
ATOM 1154 O O . SER A 1 146 ? 7.009 7.985 9.448 1.00 77.06 146 SER A O 1
ATOM 1156 N N . GLN A 1 147 ? 8.067 6.069 9.932 1.00 78.00 147 GLN A N 1
ATOM 1157 C CA . GLN A 1 147 ? 7.994 6.220 11.394 1.00 78.00 147 GLN A CA 1
ATOM 1158 C C . GLN A 1 147 ? 8.585 7.554 11.870 1.00 78.00 147 GLN A C 1
ATOM 1160 O O . GLN A 1 147 ? 7.916 8.302 12.574 1.00 78.00 147 GLN A O 1
ATOM 1165 N N . LYS A 1 148 ? 9.794 7.918 11.420 1.00 76.12 148 LYS A N 1
ATOM 1166 C CA . LYS A 1 148 ? 10.426 9.202 11.784 1.00 76.12 148 LYS A CA 1
ATOM 1167 C C . LYS A 1 148 ? 9.618 10.421 11.343 1.00 76.12 148 LYS A C 1
ATOM 1169 O O . LYS A 1 148 ? 9.655 11.456 12.004 1.00 76.12 148 LYS A O 1
ATOM 1174 N N . VAL A 1 149 ? 8.951 10.343 10.192 1.00 76.06 149 VAL A N 1
ATOM 1175 C CA . VAL A 1 149 ? 8.084 11.428 9.711 1.00 76.06 149 VAL A CA 1
ATOM 1176 C C . VAL A 1 149 ? 6.846 11.539 10.598 1.00 76.06 149 VAL A C 1
ATOM 1178 O O . VAL A 1 149 ? 6.511 12.640 11.026 1.00 76.06 149 VAL A O 1
ATOM 1181 N N . ILE A 1 150 ? 6.224 10.410 10.933 1.00 75.25 150 ILE A N 1
ATOM 1182 C CA . ILE A 1 150 ? 5.057 10.340 11.819 1.00 75.25 150 ILE A CA 1
ATOM 1183 C C . ILE A 1 150 ? 5.399 10.878 13.216 1.00 75.25 150 ILE A C 1
ATOM 1185 O O . ILE A 1 150 ? 4.673 11.718 13.738 1.00 75.25 150 ILE A O 1
ATOM 1189 N N . GLU A 1 151 ? 6.530 10.469 13.797 1.00 77.25 151 GLU A N 1
ATOM 1190 C CA . GLU A 1 151 ? 7.009 10.956 15.100 1.00 77.25 151 GLU A CA 1
ATOM 1191 C C . GLU A 1 151 ? 7.216 12.473 15.112 1.00 77.25 151 GLU A C 1
ATOM 1193 O O . GLU A 1 151 ? 6.817 13.141 16.061 1.00 77.25 151 GLU A O 1
ATOM 1198 N N . LYS A 1 152 ? 7.789 13.041 14.043 1.00 73.94 152 LYS A N 1
ATOM 1199 C CA . LYS A 1 152 ? 7.953 14.498 13.918 1.00 73.94 152 LYS A CA 1
ATOM 1200 C C . LYS A 1 152 ? 6.620 15.233 13.845 1.00 73.94 152 LYS A C 1
ATOM 1202 O O . LYS A 1 152 ? 6.493 16.298 14.437 1.00 73.94 152 LYS A O 1
ATOM 1207 N N . ILE A 1 153 ? 5.647 14.685 13.118 1.00 68.75 153 ILE A N 1
ATOM 1208 C CA . ILE A 1 153 ? 4.309 15.281 13.005 1.00 68.75 153 ILE A CA 1
ATOM 1209 C C . ILE A 1 153 ? 3.599 15.242 14.362 1.00 68.75 153 ILE A C 1
ATOM 1211 O O . ILE A 1 153 ? 3.018 16.244 14.768 1.00 68.75 153 ILE A O 1
ATOM 1215 N N . LYS A 1 154 ? 3.696 14.122 15.089 1.00 66.50 154 LYS A N 1
ATOM 1216 C CA . LYS A 1 154 ? 3.128 13.989 16.436 1.00 66.50 154 LYS A CA 1
ATOM 1217 C C . LYS A 1 154 ? 3.805 14.926 17.442 1.00 66.50 154 LYS A C 1
ATOM 1219 O O . LYS A 1 154 ? 3.112 15.648 18.145 1.00 66.50 154 LYS A O 1
ATOM 1224 N N . GLY A 1 155 ? 5.139 14.990 17.450 1.00 57.78 155 GLY A N 1
ATOM 1225 C CA . GLY A 1 155 ? 5.895 15.867 18.352 1.00 57.78 155 GLY A CA 1
ATOM 1226 C C . GLY A 1 155 ? 5.668 17.364 18.104 1.00 57.78 155 GLY A C 1
ATOM 1227 O O . GLY A 1 155 ? 5.614 18.137 19.052 1.00 57.78 155 GLY A O 1
ATOM 1228 N N . ALA A 1 156 ? 5.458 17.778 16.851 1.00 57.94 156 ALA A N 1
ATOM 1229 C CA . ALA A 1 156 ? 5.126 19.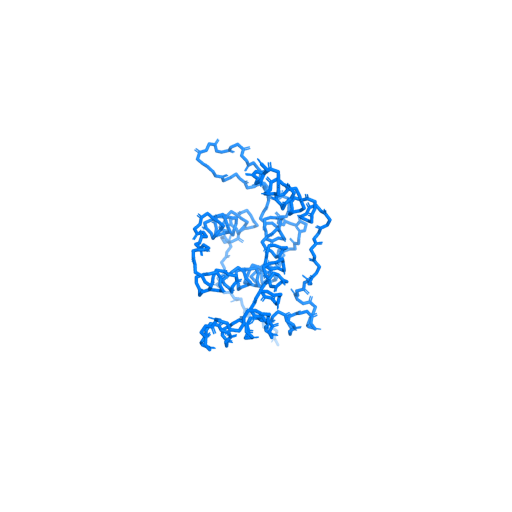168 16.524 1.00 57.94 156 ALA A CA 1
ATOM 1230 C C . ALA A 1 156 ? 3.698 19.575 16.947 1.00 57.94 156 ALA A C 1
ATOM 1232 O O . ALA A 1 156 ? 3.422 20.764 17.091 1.00 57.94 156 ALA A O 1
ATOM 1233 N N . GLY A 1 157 ? 2.792 18.610 17.142 1.00 43.53 157 GLY A N 1
ATOM 1234 C CA . GLY A 1 157 ? 1.438 18.857 17.646 1.00 43.53 157 GLY A CA 1
ATOM 1235 C C . GLY A 1 157 ? 1.388 19.164 19.147 1.00 43.53 157 GLY A C 1
ATOM 1236 O O . GLY A 1 157 ? 0.526 19.928 19.577 1.00 43.53 157 GLY A O 1
ATOM 1237 N N . ASP A 1 158 ? 2.336 18.634 19.923 1.00 45.72 158 ASP A N 1
ATOM 1238 C CA . ASP A 1 158 ? 2.383 18.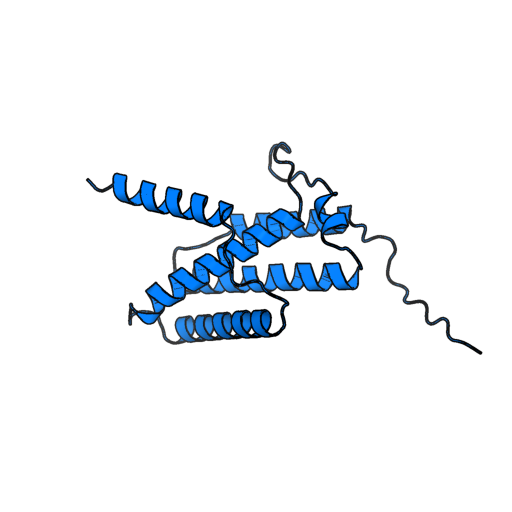810 21.382 1.00 45.72 158 ASP A CA 1
ATOM 1239 C C . ASP A 1 158 ? 3.035 20.140 21.811 1.00 45.72 158 ASP A C 1
ATOM 1241 O O . ASP A 1 158 ? 2.730 20.666 22.881 1.00 45.72 158 ASP A O 1
ATOM 1245 N N . GLU A 1 159 ? 3.880 20.744 20.969 1.00 43.91 159 GLU A N 1
ATOM 1246 C CA . GLU A 1 159 ? 4.528 22.039 21.252 1.00 43.91 159 GLU A CA 1
ATOM 1247 C C . GLU A 1 159 ? 3.627 23.261 20.970 1.00 43.91 159 GLU A C 1
ATOM 1249 O O . GLU A 1 159 ? 3.992 24.390 21.291 1.00 43.91 159 GLU A O 1
ATOM 1254 N N . GLY A 1 160 ? 2.434 23.060 20.397 1.00 37.59 160 GLY A N 1
ATOM 1255 C CA . GLY A 1 160 ? 1.465 24.123 20.086 1.00 37.59 160 GLY A CA 1
ATOM 1256 C C . GLY A 1 160 ? 0.389 24.370 21.153 1.00 37.59 160 GLY A C 1
ATOM 1257 O O . GLY A 1 160 ? -0.521 25.163 20.913 1.00 37.59 160 GLY A O 1
ATOM 1258 N N . LEU A 1 161 ? 0.454 23.678 22.296 1.00 40.25 161 LEU A N 1
ATOM 1259 C CA . LEU A 1 161 ? -0.567 23.700 23.357 1.00 40.25 161 LEU A CA 1
ATOM 1260 C C . LEU A 1 161 ? -0.017 24.060 24.752 1.00 40.25 161 LEU A C 1
ATOM 1262 O O . LEU A 1 161 ? -0.637 23.714 25.760 1.00 40.25 161 LEU A O 1
ATOM 1266 N N . GLN A 1 162 ? 1.114 24.771 24.824 1.00 36.38 162 GLN A N 1
ATOM 1267 C CA . GLN A 1 162 ? 1.586 25.406 26.066 1.00 36.38 162 GLN A CA 1
ATOM 1268 C C . GLN A 1 162 ? 1.253 26.895 26.121 1.00 36.38 162 GLN A C 1
ATOM 1270 O O . GLN A 1 162 ? 1.473 27.593 25.106 1.00 36.38 162 GLN A O 1
#